Protein AF-A0A7Y3KQL3-F1 (afdb_monomer)

Secondary structure (DSSP, 8-state):
-------SEEEE--BHHHHHHHHHHHHTT--EEEE-SSSTBHHHHHHSHHHHHHHHHHHHHHHHHHHGGGGT----PPP--HHHH-

Solvent-accessible surface area (backbone atoms only — not comparable to full-atom values): 5293 Å² total; per-residue (Å²): 140,85,78,84,79,82,56,82,40,78,36,80,38,40,23,68,67,33,43,50,52,45,49,54,42,40,76,72,69,45,44,62,46,77,49,61,93,63,76,78,37,32,55,50,57,72,76,33,59,50,52,54,50,54,47,48,56,53,50,53,52,51,50,51,53,75,53,30,54,84,76,76,41,88,72,77,89,83,84,81,63,60,80,82,71,102

pLDDT: mean 93.23, std 10.18, range [44.69, 98.44]

Structure (mmCIF, N/CA/C/O backbone):
data_AF-A0A7Y3KQL3-F1
#
_entry.id   AF-A0A7Y3KQL3-F1
#
loop_
_atom_site.group_PDB
_atom_site.id
_atom_site.type_symbol
_atom_site.label_atom_id
_atom_site.label_alt_id
_atom_site.label_comp_id
_atom_site.label_asym_id
_atom_site.label_entity_id
_atom_site.label_seq_id
_atom_site.pdbx_PDB_ins_code
_atom_site.Cartn_x
_atom_site.Cartn_y
_atom_site.Cartn_z
_atom_site.occupancy
_atom_site.B_iso_or_equiv
_atom_site.auth_seq_id
_atom_site.auth_comp_id
_atom_site.auth_asym_id
_atom_site.auth_atom_id
_atom_site.pdbx_PDB_model_num
ATOM 1 N N . MET A 1 1 ? -17.803 15.984 30.646 1.00 44.69 1 MET A N 1
ATOM 2 C CA . MET A 1 1 ? -18.167 15.196 29.447 1.00 44.69 1 MET A CA 1
ATOM 3 C C . MET A 1 1 ? -17.481 13.838 29.531 1.00 44.69 1 MET A C 1
ATOM 5 O O . MET A 1 1 ? -16.306 13.755 29.216 1.00 44.69 1 MET A O 1
ATOM 9 N N . SER A 1 2 ? -18.161 12.797 30.016 1.00 49.03 2 SER A N 1
ATOM 10 C CA . SER A 1 2 ? -17.634 11.424 29.969 1.00 49.03 2 SER A CA 1
ATOM 11 C C . SER A 1 2 ? -18.676 10.533 29.305 1.00 49.0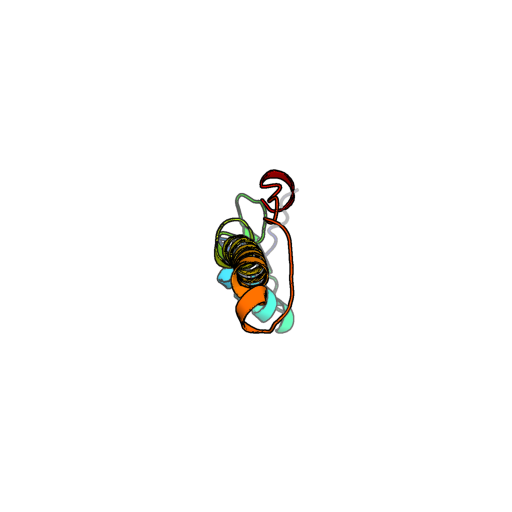3 2 SER A C 1
ATOM 13 O O . SER A 1 2 ? -19.504 9.910 29.963 1.00 49.03 2 SER A O 1
ATOM 15 N N . GLY A 1 3 ? -18.700 10.573 27.973 1.00 53.75 3 GLY A N 1
ATOM 16 C CA . GLY A 1 3 ? -19.428 9.602 27.167 1.00 53.75 3 GLY A CA 1
ATOM 17 C C . GLY A 1 3 ? -18.467 8.472 26.841 1.00 53.75 3 GLY A C 1
ATOM 18 O O . GLY A 1 3 ? -17.624 8.630 25.963 1.00 53.75 3 GLY A O 1
ATOM 19 N N . ARG A 1 4 ? -18.551 7.355 27.569 1.00 59.91 4 ARG A N 1
ATOM 20 C CA . ARG A 1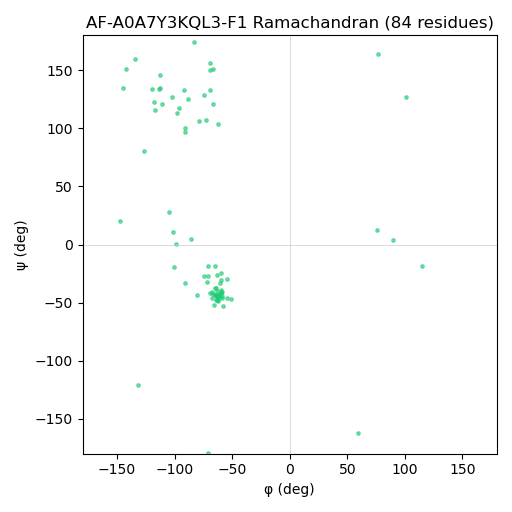 4 ? -17.834 6.127 27.208 1.00 59.91 4 ARG A CA 1
ATOM 21 C C . ARG A 1 4 ? -18.354 5.670 25.847 1.00 59.91 4 ARG A C 1
ATOM 23 O O . ARG A 1 4 ? -19.470 5.170 25.750 1.00 59.91 4 ARG A O 1
ATOM 30 N N . SER A 1 5 ? -17.574 5.900 24.797 1.00 68.62 5 SER A N 1
ATOM 31 C CA . SER A 1 5 ? -17.846 5.345 23.475 1.00 68.62 5 SER A CA 1
ATOM 32 C C . SER A 1 5 ? -17.525 3.857 23.553 1.00 68.62 5 SER A C 1
ATOM 34 O O . SER A 1 5 ? -16.361 3.483 23.691 1.00 68.62 5 SER A O 1
ATOM 36 N N . HIS A 1 6 ? -18.551 3.012 23.551 1.00 86.56 6 HIS A N 1
ATOM 37 C CA . HIS A 1 6 ? -18.349 1.576 23.424 1.00 86.56 6 HIS A CA 1
ATOM 38 C C . HIS A 1 6 ? -17.983 1.270 21.971 1.00 86.56 6 HIS A C 1
ATOM 40 O O . HIS A 1 6 ? -18.651 1.740 21.052 1.00 86.56 6 HIS A O 1
ATOM 46 N N . TYR A 1 7 ? -16.890 0.533 21.792 1.00 95.06 7 TYR A N 1
ATOM 47 C CA . TYR A 1 7 ? -16.493 -0.048 20.518 1.00 95.06 7 TYR A CA 1
ATOM 48 C C . TYR A 1 7 ? -16.619 -1.563 20.639 1.00 95.06 7 TYR A C 1
ATOM 50 O O . TYR A 1 7 ? -16.157 -2.140 21.624 1.00 95.06 7 TYR A O 1
ATOM 58 N N . ASP A 1 8 ? -17.200 -2.193 19.629 1.00 96.75 8 ASP A N 1
ATOM 59 C CA . ASP A 1 8 ? -17.265 -3.648 19.492 1.00 96.75 8 ASP A CA 1
ATOM 60 C C . ASP A 1 8 ? -15.883 -4.235 19.155 1.00 96.75 8 ASP A C 1
ATOM 62 O O . ASP A 1 8 ? -15.584 -5.376 19.501 1.00 96.75 8 ASP A O 1
ATOM 66 N N . LEU A 1 9 ? -15.014 -3.447 18.506 1.00 96.81 9 LEU A N 1
ATOM 67 C CA . LEU A 1 9 ? -13.632 -3.818 18.200 1.00 96.81 9 LEU A CA 1
ATOM 68 C C . LEU A 1 9 ? -12.697 -2.608 18.286 1.00 96.81 9 LEU A C 1
ATOM 70 O O . LEU A 1 9 ? -12.958 -1.553 17.705 1.00 96.81 9 LEU A O 1
ATOM 74 N N . VAL A 1 10 ? -11.547 -2.789 18.933 1.00 97.25 10 VAL A N 1
ATOM 75 C CA . VAL A 1 10 ? -10.430 -1.840 18.868 1.00 97.25 10 VAL A CA 1
ATOM 76 C C . VAL A 1 10 ? -9.224 -2.534 18.251 1.00 97.25 10 VAL A C 1
ATOM 78 O O . VAL A 1 10 ? -8.762 -3.556 18.756 1.00 97.25 10 VAL A O 1
ATOM 81 N N . VAL A 1 11 ? -8.706 -1.971 17.162 1.00 97.38 11 VAL A N 1
ATOM 82 C CA . VAL A 1 11 ? -7.521 -2.476 16.466 1.00 97.38 11 VAL A CA 1
ATOM 83 C C . VAL A 1 11 ? -6.309 -1.627 16.829 1.00 97.38 11 VAL A C 1
ATOM 85 O O . VAL A 1 11 ? -6.329 -0.407 16.674 1.00 97.38 11 VAL A O 1
ATOM 88 N N . ILE A 1 12 ? -5.237 -2.274 17.284 1.00 96.81 12 ILE A N 1
ATOM 89 C CA . ILE A 1 12 ? -3.958 -1.617 17.563 1.00 96.81 12 ILE A CA 1
ATOM 90 C C . ILE A 1 12 ? -3.041 -1.823 16.356 1.00 96.81 12 ILE A C 1
ATOM 92 O O . ILE A 1 12 ? -2.624 -2.942 16.063 1.00 96.81 12 ILE A O 1
ATOM 96 N N . GLY A 1 13 ? -2.734 -0.728 15.665 1.00 96.50 13 GLY A N 1
ATOM 97 C CA . GLY A 1 13 ? -1.967 -0.702 14.425 1.00 96.50 13 GLY A CA 1
ATOM 98 C C . GLY A 1 13 ? -2.849 -0.547 13.182 1.00 96.50 13 GLY A C 1
ATOM 99 O O . GLY A 1 13 ? -3.750 -1.340 12.932 1.00 96.50 13 GLY A O 1
ATOM 100 N N . ALA A 1 14 ? -2.542 0.444 12.348 1.00 96.12 14 ALA A N 1
ATOM 101 C CA . ALA A 1 14 ? -3.205 0.768 11.085 1.00 96.12 14 ALA A CA 1
ATOM 102 C C . ALA A 1 14 ? -2.375 0.343 9.860 1.00 96.12 14 ALA A C 1
ATOM 104 O O . ALA A 1 14 ? -2.446 0.958 8.793 1.00 96.12 14 ALA A O 1
ATOM 105 N N . GLY A 1 15 ? -1.554 -0.699 10.016 1.00 95.69 15 GLY A N 1
ATOM 106 C CA . GLY A 1 15 ? -0.934 -1.396 8.890 1.00 95.69 15 GLY A CA 1
ATOM 107 C C . GLY A 1 15 ? -1.951 -2.222 8.102 1.00 95.69 15 GLY A C 1
ATOM 108 O O . GLY A 1 15 ? -3.126 -2.277 8.455 1.00 95.69 15 GLY A O 1
ATOM 109 N N . SER A 1 16 ? -1.499 -2.918 7.059 1.00 96.06 16 SER A N 1
ATOM 110 C CA . SER A 1 16 ? -2.371 -3.669 6.141 1.00 96.06 16 SER A CA 1
ATOM 111 C C . SER A 1 16 ? -3.338 -4.614 6.863 1.00 96.06 16 SER A C 1
ATOM 113 O O . SER A 1 16 ? -4.531 -4.606 6.578 1.00 96.06 16 SER A O 1
ATOM 115 N N . GLY A 1 17 ? -2.836 -5.392 7.828 1.00 96.00 17 GLY A N 1
ATOM 116 C CA . GLY A 1 17 ? -3.655 -6.333 8.596 1.00 96.00 17 GLY A CA 1
ATOM 117 C C . GLY A 1 17 ? -4.665 -5.641 9.511 1.00 96.00 17 GLY A C 1
ATOM 118 O O . GLY A 1 17 ? -5.838 -5.999 9.510 1.00 96.00 17 GLY A O 1
ATOM 119 N N . GLY A 1 18 ? -4.233 -4.615 10.248 1.00 96.62 18 GLY A N 1
ATOM 120 C CA . GLY A 1 18 ? -5.116 -3.892 11.162 1.00 96.62 18 GLY A CA 1
ATOM 121 C C . GLY A 1 18 ? -6.200 -3.102 10.430 1.00 96.62 18 GLY A C 1
ATOM 122 O O . GLY A 1 18 ? -7.371 -3.160 10.799 1.00 96.62 18 GLY A O 1
ATOM 123 N N . TYR A 1 19 ? -5.845 -2.451 9.323 1.00 96.12 19 TYR A N 1
ATOM 124 C CA . TYR A 1 19 ? -6.818 -1.778 8.469 1.00 96.12 19 TYR A CA 1
ATOM 125 C C . TYR A 1 19 ? -7.806 -2.769 7.835 1.00 96.12 19 TYR A C 1
ATOM 127 O O . TYR A 1 19 ? -9.007 -2.512 7.839 1.00 96.12 19 TYR A O 1
ATOM 135 N N . ALA A 1 20 ? -7.334 -3.922 7.341 1.00 97.25 20 ALA A N 1
ATOM 136 C CA . ALA A 1 20 ? -8.208 -4.950 6.774 1.00 97.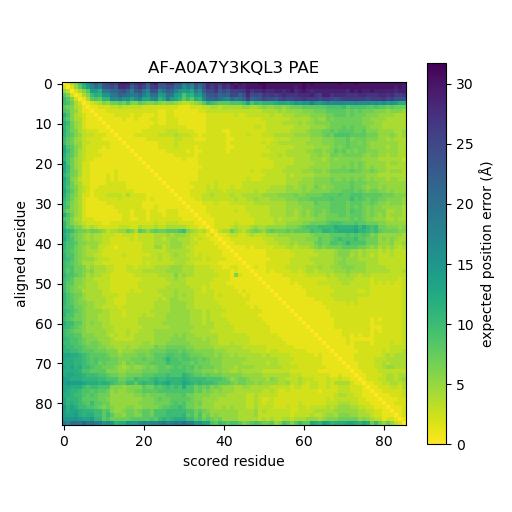25 20 ALA A CA 1
ATOM 137 C C . ALA A 1 20 ? -9.180 -5.527 7.816 1.00 97.25 20 ALA A C 1
ATOM 139 O O . ALA A 1 20 ? -10.373 -5.648 7.534 1.00 97.25 20 ALA A O 1
ATOM 140 N N . ALA A 1 21 ? -8.701 -5.824 9.027 1.00 97.50 21 ALA A N 1
ATOM 141 C CA . ALA A 1 21 ? -9.540 -6.291 10.128 1.00 97.50 21 ALA A CA 1
ATOM 142 C C . ALA A 1 21 ? -10.583 -5.237 10.525 1.00 97.50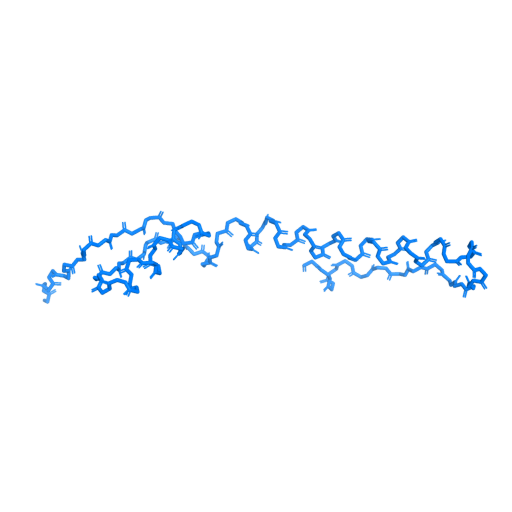 21 ALA A C 1
ATOM 144 O O . ALA A 1 21 ? -11.770 -5.547 10.633 1.00 97.50 21 ALA A O 1
ATOM 145 N N . ALA A 1 22 ? -10.158 -3.979 10.670 1.00 97.31 22 ALA A N 1
ATOM 146 C CA . ALA A 1 22 ? -11.049 -2.885 11.028 1.00 97.31 22 ALA A CA 1
ATOM 147 C C . ALA A 1 22 ? -12.123 -2.635 9.962 1.00 97.31 22 ALA A C 1
ATOM 149 O O . ALA A 1 22 ? -13.293 -2.467 10.303 1.00 97.31 22 ALA A O 1
ATOM 150 N N . ARG A 1 23 ? -11.743 -2.652 8.678 1.00 97.44 23 ARG A N 1
ATOM 151 C CA . ARG A 1 23 ? -12.675 -2.513 7.554 1.00 97.44 23 ARG A CA 1
ATOM 152 C C . ARG A 1 23 ? -13.672 -3.664 7.515 1.00 97.44 23 ARG A C 1
ATOM 154 O O . ARG A 1 23 ? -14.863 -3.410 7.447 1.00 97.44 23 ARG A O 1
ATOM 161 N N . THR A 1 24 ? -13.198 -4.901 7.637 1.00 98.31 24 THR A N 1
ATOM 162 C CA . THR A 1 24 ? -14.070 -6.085 7.628 1.00 98.31 24 THR A CA 1
ATOM 163 C C . THR A 1 24 ? -15.095 -6.021 8.761 1.00 98.31 24 THR A C 1
ATOM 165 O O . THR A 1 24 ? -16.282 -6.223 8.533 1.00 98.31 24 THR A O 1
ATOM 168 N N . ALA A 1 25 ? -14.669 -5.677 9.980 1.00 97.94 25 ALA A N 1
ATOM 169 C CA . ALA A 1 25 ? -15.583 -5.525 11.109 1.00 97.94 25 ALA A CA 1
ATOM 170 C C . ALA A 1 25 ? -16.578 -4.367 10.906 1.00 97.94 25 ALA A C 1
ATOM 172 O O . ALA A 1 25 ? -17.753 -4.504 11.244 1.00 97.94 25 ALA A O 1
ATOM 173 N N . ARG A 1 26 ? -16.141 -3.248 10.307 1.00 98.00 26 ARG A N 1
ATOM 174 C CA . ARG A 1 26 ? -17.040 -2.147 9.927 1.00 98.00 26 ARG A CA 1
ATOM 175 C C . ARG A 1 26 ? -18.069 -2.559 8.882 1.00 98.00 26 ARG A C 1
ATOM 177 O O . ARG A 1 26 ? -19.237 -2.229 9.058 1.00 98.00 26 ARG A O 1
ATOM 184 N N . ASP A 1 27 ? -17.660 -3.294 7.854 1.00 98.44 27 ASP A N 1
ATOM 185 C CA . ASP A 1 27 ? -18.548 -3.780 6.792 1.00 98.44 27 ASP A CA 1
ATOM 186 C C . ASP A 1 27 ? -19.613 -4.752 7.345 1.00 98.44 27 ASP A C 1
ATOM 188 O O . ASP A 1 27 ? -20.716 -4.834 6.812 1.00 98.44 27 ASP A O 1
ATOM 192 N N . LEU A 1 28 ? -19.323 -5.428 8.465 1.00 98.19 28 LEU A N 1
ATOM 193 C CA . LEU A 1 28 ? -20.264 -6.273 9.216 1.00 98.19 28 LEU A CA 1
ATOM 194 C C . LEU A 1 28 ? -21.120 -5.503 10.245 1.00 98.19 28 LEU A C 1
ATOM 196 O O . LEU A 1 28 ? -21.878 -6.118 10.993 1.00 98.19 28 LEU A O 1
ATOM 200 N N . GLY A 1 29 ? -21.018 -4.171 10.300 1.00 97.31 29 GLY A N 1
ATOM 201 C CA . GLY A 1 29 ? -21.845 -3.309 11.152 1.00 97.31 29 GLY A CA 1
ATOM 202 C C . GLY A 1 29 ? -21.293 -3.033 12.554 1.00 97.31 29 GLY A C 1
ATOM 203 O O . GLY A 1 29 ? -21.951 -2.344 13.332 1.00 97.31 29 GLY A O 1
ATOM 204 N N . ALA A 1 30 ? -20.092 -3.514 12.887 1.00 97.56 30 ALA A N 1
ATOM 205 C CA . ALA A 1 30 ? -19.491 -3.281 14.196 1.00 97.56 30 ALA A CA 1
ATOM 206 C C . ALA A 1 30 ? -19.078 -1.809 14.389 1.00 97.56 30 ALA A C 1
ATOM 208 O O . ALA A 1 30 ? -18.676 -1.104 13.456 1.00 97.56 30 ALA A O 1
ATOM 209 N N . SER A 1 31 ? -19.101 -1.337 15.630 1.00 97.31 31 SER A N 1
ATOM 210 C CA . SER A 1 31 ? -18.431 -0.108 16.045 1.00 97.31 31 SER A CA 1
ATOM 211 C C . SER A 1 31 ? -16.929 -0.355 16.234 1.00 97.31 31 SER A C 1
ATOM 213 O O . SER A 1 31 ? -16.493 -0.992 17.183 1.00 97.31 31 SER A O 1
ATOM 215 N N . VAL A 1 32 ? -16.105 0.141 15.306 1.00 97.44 32 VAL A N 1
ATOM 216 C CA . VAL A 1 32 ? -14.650 -0.093 15.293 1.00 97.44 32 VAL A CA 1
ATOM 217 C C . VAL A 1 32 ? -13.856 1.186 15.543 1.00 97.44 32 VAL A C 1
ATOM 219 O O . VAL A 1 32 ? -14.121 2.213 14.904 1.00 97.44 32 VAL A O 1
ATOM 222 N N . GLY A 1 33 ? -12.862 1.094 16.427 1.00 95.88 33 GLY A N 1
ATOM 223 C CA . GLY A 1 33 ? -11.807 2.087 16.629 1.00 95.88 33 GLY A CA 1
ATOM 224 C C . GLY A 1 33 ? -10.442 1.545 16.192 1.00 95.88 33 GLY A C 1
ATOM 225 O O . GLY A 1 33 ? -10.165 0.356 16.336 1.00 95.88 33 GLY A O 1
ATOM 226 N N . ILE A 1 34 ? -9.576 2.410 15.663 1.00 96.31 34 ILE A N 1
ATOM 227 C CA . ILE A 1 34 ? -8.181 2.080 15.336 1.00 96.31 34 ILE A CA 1
ATOM 228 C C . ILE A 1 34 ? -7.274 3.000 16.149 1.00 96.31 34 ILE A C 1
ATOM 230 O O . ILE A 1 34 ? -7.499 4.210 16.189 1.00 96.31 34 ILE A O 1
ATOM 234 N N . VAL A 1 35 ? -6.240 2.435 16.766 1.00 96.50 35 VAL A N 1
ATOM 235 C CA . VAL A 1 35 ? -5.189 3.178 17.463 1.00 96.50 35 VAL A CA 1
ATOM 236 C C . VAL A 1 35 ? -3.869 2.917 16.756 1.00 96.50 35 VAL A C 1
ATOM 238 O O . VAL A 1 35 ? -3.384 1.789 16.733 1.00 96.50 35 VAL A O 1
ATOM 241 N N . ASP A 1 36 ? -3.277 3.959 16.186 1.00 96.06 36 ASP A N 1
ATOM 242 C CA . ASP A 1 36 ? -1.978 3.892 15.523 1.00 96.06 36 ASP A CA 1
ATOM 243 C C . ASP A 1 36 ? -1.184 5.171 15.805 1.00 96.06 36 ASP A C 1
ATOM 245 O O . ASP A 1 36 ? -1.763 6.236 16.024 1.00 96.06 36 ASP A O 1
ATOM 249 N N . ARG A 1 37 ? 0.148 5.068 15.823 1.00 94.38 37 ARG A N 1
ATOM 250 C CA . ARG A 1 37 ? 1.035 6.223 16.037 1.00 94.38 37 ARG A CA 1
ATOM 251 C C . ARG A 1 37 ? 1.055 7.170 14.827 1.00 94.38 37 ARG A C 1
ATOM 253 O O . ARG A 1 37 ? 1.439 8.328 14.965 1.00 94.38 37 ARG A O 1
ATOM 260 N N . GLY A 1 38 ? 0.626 6.685 13.671 1.00 89.69 38 GLY A N 1
ATOM 261 C CA . GLY A 1 38 ? 0.658 7.369 12.397 1.00 89.69 38 GLY A CA 1
ATOM 262 C C . GLY A 1 38 ? 2.060 7.398 11.770 1.00 89.69 38 GLY A C 1
ATOM 263 O O . GLY A 1 38 ? 3.066 7.185 12.456 1.00 89.69 38 GLY A O 1
ATOM 264 N N . PRO A 1 39 ? 2.139 7.703 10.461 1.00 93.00 39 PRO A N 1
ATOM 265 C CA . PRO A 1 39 ? 1.013 7.804 9.524 1.00 93.00 39 PRO A CA 1
ATOM 266 C C . PRO A 1 39 ? 0.369 6.435 9.219 1.00 93.00 39 PRO A C 1
ATOM 268 O O . PRO A 1 39 ? 0.995 5.389 9.380 1.00 93.00 39 PRO A O 1
ATOM 271 N N . LEU A 1 40 ? -0.903 6.443 8.798 1.00 91.25 40 LEU A N 1
ATOM 272 C CA . LEU A 1 40 ? -1.656 5.216 8.496 1.00 91.25 40 LEU A CA 1
ATOM 273 C C . LEU A 1 40 ? -1.081 4.495 7.264 1.00 91.25 40 LEU A C 1
ATOM 275 O O . LEU A 1 40 ? -0.556 5.128 6.351 1.00 91.25 40 LEU A O 1
ATOM 279 N N . GLY A 1 41 ? -1.220 3.168 7.220 1.00 91.12 41 GLY A N 1
ATOM 280 C CA . GLY A 1 41 ? -0.745 2.311 6.125 1.00 91.12 41 GLY A CA 1
ATOM 281 C C . GLY A 1 41 ? 0.372 1.348 6.538 1.00 91.12 41 GLY A C 1
ATOM 282 O O . GLY A 1 41 ? 0.578 0.314 5.897 1.00 91.12 41 GLY A O 1
ATOM 283 N N . GLY A 1 42 ? 1.041 1.633 7.659 1.00 94.38 42 GLY A N 1
ATOM 284 C CA . GLY A 1 42 ? 2.057 0.770 8.259 1.00 94.38 42 GLY A CA 1
ATOM 285 C C . GLY A 1 42 ? 3.244 0.470 7.339 1.00 94.38 42 GLY A C 1
ATOM 286 O O . GLY A 1 42 ? 3.491 1.156 6.349 1.00 94.38 42 GLY A O 1
ATOM 287 N N . LEU A 1 43 ? 4.000 -0.579 7.678 1.00 94.69 43 LEU A N 1
ATOM 288 C CA . LEU A 1 43 ? 5.259 -0.901 7.001 1.00 94.69 43 LEU A CA 1
ATOM 289 C C . LEU A 1 43 ? 5.082 -1.126 5.495 1.00 94.69 43 LEU A C 1
ATOM 291 O O . LEU A 1 43 ? 5.781 -0.500 4.710 1.00 94.69 43 LEU A O 1
ATOM 295 N N . CYS A 1 44 ? 4.162 -2.011 5.095 1.00 95.12 44 CYS A N 1
ATOM 296 C CA . CYS A 1 44 ? 4.021 -2.455 3.704 1.00 95.12 44 CYS A CA 1
ATOM 297 C C . CYS A 1 44 ? 3.856 -1.283 2.725 1.00 95.12 44 CYS A C 1
ATOM 299 O O . CYS A 1 44 ? 4.538 -1.231 1.701 1.00 95.12 44 CYS A O 1
ATOM 301 N N . ILE A 1 45 ? 2.985 -0.333 3.071 1.00 94.88 45 ILE A N 1
ATOM 302 C CA . ILE A 1 45 ? 2.651 0.805 2.215 1.00 94.88 45 ILE A CA 1
ATOM 303 C C . ILE A 1 45 ? 3.721 1.891 2.308 1.00 94.88 45 ILE A C 1
ATOM 305 O O . ILE A 1 45 ? 4.119 2.442 1.289 1.00 94.88 45 ILE A O 1
ATOM 309 N N . LEU A 1 46 ? 4.196 2.199 3.516 1.00 94.25 46 LEU A N 1
ATOM 310 C CA . LEU A 1 46 ? 4.988 3.409 3.735 1.00 94.25 46 LEU A CA 1
ATOM 311 C C . LEU A 1 46 ? 6.491 3.194 3.575 1.00 94.25 46 LEU A C 1
ATOM 313 O O . LEU A 1 46 ? 7.198 4.120 3.195 1.00 94.25 46 LEU A O 1
ATOM 317 N N . ARG A 1 47 ? 7.005 2.008 3.921 1.00 94.00 47 ARG A N 1
ATOM 318 C CA . ARG A 1 47 ? 8.456 1.732 3.965 1.00 94.00 47 ARG A CA 1
ATOM 319 C C . ARG A 1 47 ? 8.822 0.290 3.595 1.00 94.00 47 ARG A C 1
ATOM 321 O O . ARG A 1 47 ? 9.879 -0.195 3.981 1.00 94.00 47 ARG A O 1
ATOM 328 N N . GLY A 1 48 ? 7.937 -0.419 2.900 1.00 95.12 48 GLY A N 1
ATOM 329 C CA . GLY A 1 48 ? 8.049 -1.857 2.671 1.00 95.12 48 GLY A CA 1
ATOM 330 C C . GLY A 1 48 ? 7.843 -2.230 1.211 1.00 95.12 48 GLY A C 1
ATOM 331 O O . GLY A 1 48 ? 8.581 -1.804 0.320 1.00 95.12 48 GLY A O 1
ATOM 332 N N . CYS A 1 49 ? 6.839 -3.063 0.957 1.00 96.31 49 CYS A N 1
ATOM 333 C CA . CYS A 1 49 ? 6.584 -3.631 -0.359 1.00 96.31 49 CYS A CA 1
ATOM 334 C C . CYS A 1 49 ? 6.285 -2.561 -1.416 1.00 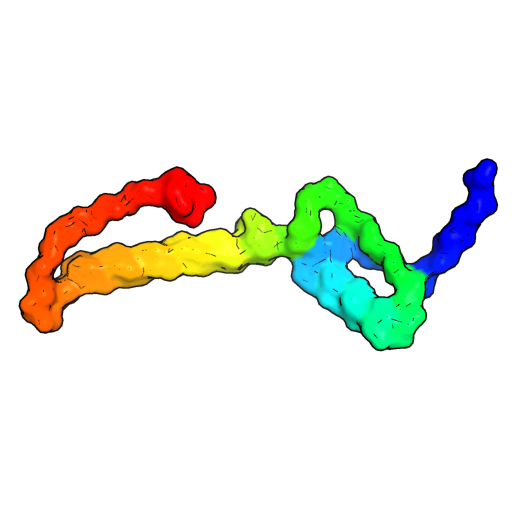96.31 49 CYS A C 1
ATOM 336 O O . CYS A 1 49 ? 6.823 -2.645 -2.514 1.00 96.31 49 CYS A O 1
ATOM 338 N N . MET A 1 50 ? 5.473 -1.549 -1.101 1.00 95.25 50 MET A N 1
ATOM 339 C CA . MET A 1 50 ? 5.084 -0.541 -2.095 1.00 95.25 50 MET A CA 1
ATOM 340 C C . MET A 1 50 ? 6.278 0.315 -2.562 1.00 95.25 50 MET A C 1
ATOM 342 O O . MET A 1 50 ? 6.535 0.322 -3.768 1.00 95.25 50 MET A O 1
ATOM 346 N N . PRO A 1 51 ? 7.083 0.939 -1.672 1.00 94.62 51 PRO A N 1
ATOM 347 C CA . PRO A 1 51 ? 8.261 1.694 -2.104 1.00 94.62 51 PRO A CA 1
ATOM 348 C C . PRO A 1 51 ? 9.311 0.811 -2.786 1.00 94.62 51 PRO A C 1
ATOM 350 O O . PRO A 1 51 ? 9.866 1.184 -3.816 1.00 94.62 51 PRO A O 1
ATOM 353 N N . SER A 1 52 ? 9.549 -0.403 -2.275 1.00 96.31 52 SER A N 1
ATOM 354 C CA . SER A 1 52 ? 10.524 -1.311 -2.898 1.00 96.31 52 SER A CA 1
ATOM 355 C C . SER A 1 52 ? 10.110 -1.740 -4.307 1.00 96.31 52 SER A C 1
ATOM 357 O O . SER A 1 52 ? 10.958 -1.825 -5.194 1.00 96.3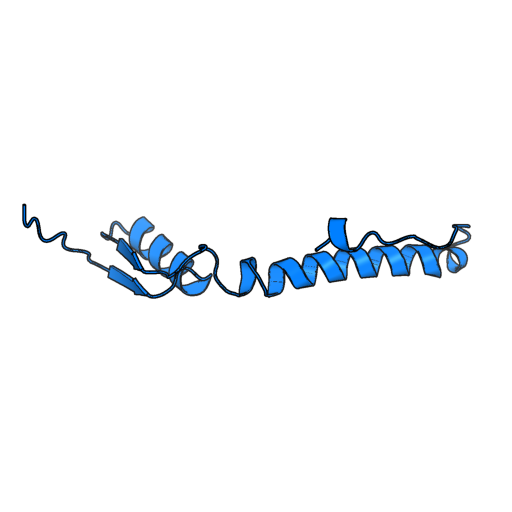1 52 SER A O 1
ATOM 359 N N . LYS A 1 53 ? 8.815 -1.963 -4.560 1.00 96.19 53 LYS A N 1
ATOM 360 C CA . LYS A 1 53 ? 8.319 -2.282 -5.905 1.00 96.19 53 LYS A CA 1
ATOM 361 C C . LYS A 1 53 ? 8.353 -1.084 -6.851 1.00 96.19 53 LYS A C 1
ATOM 363 O O . LYS A 1 53 ? 8.620 -1.297 -8.031 1.00 96.19 53 LYS A O 1
ATOM 368 N N . ALA A 1 54 ? 8.161 0.141 -6.362 1.00 94.19 54 ALA A N 1
ATOM 369 C CA . ALA A 1 54 ? 8.364 1.344 -7.171 1.00 94.19 54 ALA A CA 1
ATOM 370 C C . ALA A 1 54 ? 9.825 1.465 -7.646 1.00 94.19 54 ALA A C 1
ATOM 372 O O . ALA A 1 54 ? 10.075 1.674 -8.833 1.00 94.19 54 ALA A O 1
ATOM 373 N N . LEU A 1 55 ? 10.786 1.228 -6.747 1.00 96.06 55 LEU A N 1
ATOM 374 C CA . LEU A 1 55 ? 12.211 1.212 -7.090 1.00 96.06 55 LEU A CA 1
ATOM 375 C C . LEU A 1 55 ? 12.551 0.105 -8.095 1.00 96.06 55 LEU A C 1
ATOM 377 O O . LEU A 1 55 ? 13.182 0.380 -9.114 1.00 96.06 55 LEU A O 1
ATOM 381 N N . LEU A 1 56 ? 12.088 -1.125 -7.848 1.00 96.88 56 LEU A N 1
ATOM 382 C CA . LEU A 1 56 ? 12.326 -2.260 -8.747 1.00 96.88 56 LEU A CA 1
ATOM 383 C C . LEU A 1 56 ? 11.766 -2.005 -10.150 1.00 96.88 56 LEU A C 1
ATOM 385 O O . LEU A 1 56 ? 12.450 -2.258 -11.135 1.00 96.88 56 LEU A O 1
ATOM 389 N N . ALA A 1 57 ? 10.568 -1.426 -10.250 1.00 96.38 57 ALA A N 1
ATOM 390 C CA . ALA A 1 57 ? 9.976 -1.076 -11.535 1.00 96.38 57 ALA A CA 1
ATOM 391 C C . ALA A 1 57 ? 10.859 -0.096 -12.333 1.00 96.38 57 ALA A C 1
ATOM 393 O O . ALA A 1 57 ? 11.007 -0.253 -13.550 1.00 96.38 57 ALA A O 1
ATOM 394 N N . SER A 1 58 ? 11.459 0.895 -11.671 1.00 96.56 58 SER A N 1
ATOM 395 C CA . SER A 1 58 ? 12.417 1.815 -12.295 1.00 96.56 58 SER A CA 1
ATOM 396 C C . SER A 1 58 ? 13.703 1.101 -12.716 1.00 96.56 58 SER A C 1
ATOM 398 O O . SER A 1 58 ? 14.180 1.313 -13.833 1.00 96.56 58 SER A O 1
ATOM 400 N N . SER A 1 59 ? 14.233 0.208 -11.875 1.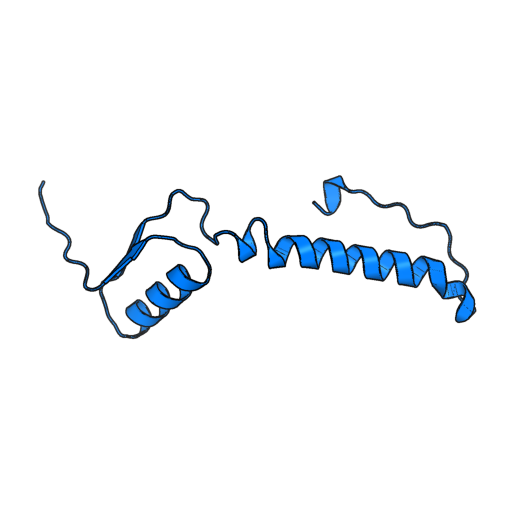00 96.94 59 SER A N 1
ATOM 401 C CA . SER A 1 59 ? 15.407 -0.610 -12.204 1.00 96.94 59 SER A CA 1
ATOM 402 C C . SER A 1 59 ? 15.176 -1.500 -13.428 1.00 96.94 59 SER A C 1
ATOM 404 O O . SER A 1 59 ? 16.032 -1.540 -14.312 1.00 96.94 59 SER A O 1
ATOM 406 N N . ASP A 1 60 ? 14.008 -2.136 -13.536 1.00 98.06 60 ASP A N 1
ATOM 407 C CA . ASP A 1 60 ? 13.651 -2.978 -14.684 1.00 98.06 60 ASP A CA 1
ATOM 408 C C . ASP A 1 60 ? 13.662 -2.177 -15.996 1.00 98.06 60 ASP A C 1
ATOM 410 O O . ASP A 1 60 ? 14.147 -2.650 -17.024 1.00 98.06 60 ASP A O 1
ATOM 414 N N . ARG A 1 61 ? 13.182 -0.927 -15.962 1.00 96.75 61 ARG A N 1
ATOM 415 C CA . ARG A 1 61 ? 13.163 -0.029 -17.131 1.00 96.75 61 ARG A CA 1
ATOM 416 C C . ARG A 1 61 ? 14.565 0.411 -17.531 1.00 96.75 61 ARG A C 1
ATOM 418 O O . ARG A 1 61 ? 14.889 0.403 -18.716 1.00 96.75 61 ARG A O 1
ATOM 425 N N . VAL A 1 62 ? 15.410 0.742 -16.556 1.00 97.62 62 VAL A N 1
ATOM 426 C CA . VAL A 1 62 ? 16.828 1.042 -16.799 1.00 97.62 62 VAL A CA 1
ATOM 427 C C . VAL A 1 62 ? 17.521 -0.153 -17.447 1.00 97.62 62 VAL A C 1
ATOM 429 O O . VAL A 1 62 ? 18.245 0.023 -18.427 1.00 97.62 62 VAL A O 1
ATOM 432 N N . GLN A 1 63 ? 17.273 -1.363 -16.945 1.00 97.81 63 GLN A N 1
ATOM 433 C CA . GLN A 1 63 ? 17.870 -2.570 -17.503 1.00 97.81 63 GLN A CA 1
ATOM 434 C C . GLN A 1 63 ? 17.394 -2.830 -18.934 1.00 97.81 63 GLN A C 1
ATOM 436 O O . GLN A 1 63 ? 18.221 -3.110 -19.797 1.00 97.81 63 GLN A O 1
ATOM 441 N N . ALA A 1 64 ? 16.096 -2.673 -19.205 1.00 97.56 64 ALA A N 1
ATOM 442 C CA . ALA A 1 64 ? 15.546 -2.814 -20.551 1.00 97.56 64 ALA A CA 1
ATOM 443 C C . ALA A 1 64 ? 16.174 -1.823 -21.546 1.00 97.56 64 ALA A C 1
ATOM 445 O O . ALA A 1 64 ? 16.492 -2.209 -22.666 1.00 97.56 64 ALA A O 1
ATOM 446 N N . ILE A 1 65 ? 16.407 -0.569 -21.135 1.00 97.94 65 ILE A N 1
ATOM 447 C CA . ILE A 1 65 ? 17.103 0.429 -21.965 1.00 97.94 65 ILE A CA 1
ATOM 448 C C . ILE A 1 65 ? 18.548 -0.013 -22.232 1.00 97.94 65 ILE A C 1
ATOM 450 O O . ILE A 1 65 ? 18.983 -0.018 -23.379 1.00 97.94 65 ILE A O 1
ATOM 454 N N . ARG A 1 66 ? 19.288 -0.439 -21.199 1.00 96.94 66 ARG A N 1
ATOM 455 C CA . ARG A 1 66 ? 20.690 -0.877 -21.342 1.00 96.94 66 ARG A CA 1
ATOM 456 C C . ARG A 1 66 ? 20.854 -2.068 -22.285 1.00 96.94 66 ARG A C 1
ATOM 458 O O . ARG A 1 66 ? 21.879 -2.175 -22.952 1.00 96.94 66 ARG A O 1
ATOM 465 N N . THR A 1 67 ? 19.876 -2.969 -22.332 1.00 97.12 67 THR A N 1
ATOM 466 C CA . THR A 1 67 ? 19.942 -4.196 -23.140 1.00 97.12 67 THR A CA 1
ATOM 467 C C . THR A 1 67 ? 19.206 -4.094 -24.477 1.00 97.12 67 THR A C 1
ATOM 469 O O . THR A 1 67 ? 19.244 -5.042 -25.263 1.00 97.12 67 THR A O 1
ATOM 472 N N . ALA A 1 68 ? 18.601 -2.943 -24.789 1.00 97.94 68 ALA A N 1
ATOM 473 C CA . ALA A 1 68 ? 17.782 -2.735 -25.986 1.00 97.94 68 ALA A CA 1
ATOM 474 C C . ALA A 1 68 ? 18.544 -2.962 -27.308 1.00 97.94 68 ALA A C 1
ATOM 476 O O . ALA A 1 68 ? 17.945 -3.349 -28.313 1.00 97.94 68 ALA A O 1
ATOM 477 N N . VAL A 1 69 ? 19.875 -2.810 -27.299 1.00 97.25 69 VAL A N 1
ATOM 478 C CA . VAL A 1 69 ? 20.736 -3.045 -28.471 1.00 97.25 69 VAL A CA 1
ATOM 479 C C . VAL A 1 69 ? 20.641 -4.477 -29.003 1.00 97.25 69 VAL A C 1
ATOM 481 O O . VAL A 1 69 ? 20.732 -4.686 -30.211 1.00 97.25 69 VAL A O 1
ATOM 484 N N . ALA A 1 70 ? 20.375 -5.461 -28.136 1.00 97.00 70 ALA A N 1
ATOM 485 C CA . ALA A 1 70 ? 20.177 -6.854 -28.543 1.00 97.00 70 ALA A CA 1
ATOM 486 C C . ALA A 1 70 ? 18.926 -7.046 -29.422 1.00 97.00 70 ALA A C 1
ATOM 488 O O . ALA A 1 70 ? 18.811 -8.043 -30.128 1.00 97.00 70 ALA A O 1
ATOM 489 N N . LEU A 1 71 ? 18.005 -6.079 -29.396 1.00 97.69 71 LEU A N 1
ATOM 490 C CA . LEU A 1 71 ? 16.798 -6.030 -30.221 1.00 97.69 71 LEU A CA 1
ATOM 491 C C . LEU A 1 71 ? 16.949 -5.075 -31.417 1.00 97.69 71 LEU A C 1
ATOM 493 O O . LEU A 1 71 ? 15.961 -4.743 -32.067 1.00 97.69 71 LEU A O 1
ATOM 497 N N . GLY A 1 72 ? 18.165 -4.593 -31.695 1.00 97.75 72 GLY A N 1
ATOM 498 C CA . GLY A 1 72 ? 18.427 -3.614 -32.752 1.00 97.75 72 GLY A CA 1
ATOM 499 C C . GLY A 1 72 ? 18.004 -2.180 -32.409 1.00 97.75 72 GLY A C 1
ATOM 500 O O . GLY A 1 72 ? 17.979 -1.333 -33.298 1.00 97.75 72 GLY A O 1
ATOM 501 N N . ILE A 1 73 ? 17.680 -1.883 -31.144 1.00 98.19 73 ILE A N 1
ATOM 502 C CA . ILE A 1 73 ? 17.287 -0.541 -30.694 1.00 98.19 73 ILE A CA 1
ATOM 503 C C . ILE A 1 73 ? 18.512 0.167 -30.108 1.00 98.19 73 ILE A C 1
ATOM 505 O O . ILE A 1 73 ? 19.074 -0.266 -29.103 1.00 98.19 73 ILE A O 1
ATOM 509 N N . THR A 1 74 ? 18.925 1.279 -30.713 1.00 96.88 74 THR A N 1
ATOM 510 C CA . THR A 1 74 ? 20.026 2.103 -30.196 1.00 96.88 74 THR A CA 1
ATOM 511 C C . THR A 1 74 ? 19.506 3.141 -29.203 1.00 96.88 74 THR A C 1
ATOM 513 O O . THR A 1 74 ? 18.641 3.949 -29.534 1.00 96.88 74 THR A O 1
ATOM 516 N N . THR A 1 75 ? 20.065 3.153 -27.994 1.00 95.75 75 THR A N 1
ATOM 517 C CA . THR A 1 75 ? 19.750 4.123 -26.935 1.00 95.75 75 THR A CA 1
ATOM 518 C C . THR A 1 75 ? 21.027 4.652 -26.285 1.00 95.75 75 THR A C 1
ATOM 520 O O . THR A 1 75 ? 22.083 4.028 -26.367 1.00 95.75 75 THR A O 1
ATOM 523 N N . GLY A 1 76 ? 20.933 5.806 -25.619 1.00 93.62 76 GLY A N 1
ATOM 524 C CA . GLY A 1 76 ? 21.993 6.310 -24.743 1.00 93.62 76 GLY A CA 1
ATOM 525 C C . GLY A 1 76 ? 21.931 5.712 -23.334 1.00 93.62 76 GLY A C 1
ATOM 526 O O . GLY A 1 76 ? 20.981 5.013 -22.981 1.00 93.62 76 GLY A O 1
ATOM 527 N N . GLU A 1 77 ? 22.933 6.031 -22.517 1.00 95.88 77 GLU A N 1
ATOM 528 C CA . GLU A 1 77 ? 22.978 5.646 -21.104 1.00 95.88 77 GLU A CA 1
ATOM 529 C C . GLU A 1 77 ? 21.866 6.365 -20.307 1.00 95.88 77 GLU A C 1
ATOM 531 O O . GLU A 1 77 ? 21.836 7.602 -20.281 1.00 95.88 77 GLU A O 1
ATOM 536 N N . PRO A 1 78 ? 20.943 5.635 -19.651 1.00 95.94 78 PRO A N 1
ATOM 537 C CA . PRO A 1 78 ? 19.849 6.249 -18.909 1.00 95.94 78 PRO A CA 1
ATOM 538 C C . PRO A 1 78 ? 20.358 6.966 -17.652 1.00 95.94 78 PRO A C 1
ATOM 540 O O . PRO A 1 78 ? 21.113 6.408 -16.855 1.00 95.94 78 PRO A O 1
ATOM 543 N N . ARG A 1 79 ? 19.888 8.200 -17.440 1.00 95.88 79 ARG A N 1
ATOM 544 C CA . ARG A 1 79 ? 20.101 8.954 -16.197 1.00 95.88 79 ARG A CA 1
ATOM 545 C C . ARG A 1 79 ? 18.955 8.701 -15.226 1.00 95.88 79 ARG A C 1
ATOM 547 O O . ARG A 1 79 ? 17.793 8.784 -15.613 1.00 95.88 79 ARG A O 1
ATOM 554 N N . VAL A 1 80 ? 19.293 8.425 -13.970 1.00 95.44 80 VAL A N 1
ATOM 555 C CA . VAL A 1 80 ? 18.325 8.154 -12.900 1.00 95.44 80 VAL A CA 1
ATOM 556 C C . VAL A 1 80 ? 18.349 9.302 -11.896 1.00 95.44 80 VAL A C 1
ATOM 558 O O . VAL A 1 80 ? 19.385 9.576 -11.295 1.00 95.44 80 VAL A O 1
ATOM 561 N N . ASP A 1 81 ? 17.203 9.955 -11.714 1.00 95.69 81 ASP A N 1
ATOM 562 C CA . ASP A 1 81 ? 16.970 10.936 -10.653 1.00 95.69 81 ASP A CA 1
ATOM 563 C C . ASP A 1 81 ? 16.410 10.205 -9.425 1.00 95.69 81 ASP A C 1
ATOM 565 O O . ASP A 1 81 ? 15.226 9.877 -9.366 1.00 95.69 81 ASP A O 1
ATOM 569 N N . MET A 1 82 ? 17.283 9.875 -8.470 1.00 93.25 82 MET A N 1
ATOM 570 C CA . MET A 1 82 ? 16.878 9.140 -7.268 1.00 93.25 82 MET A CA 1
AT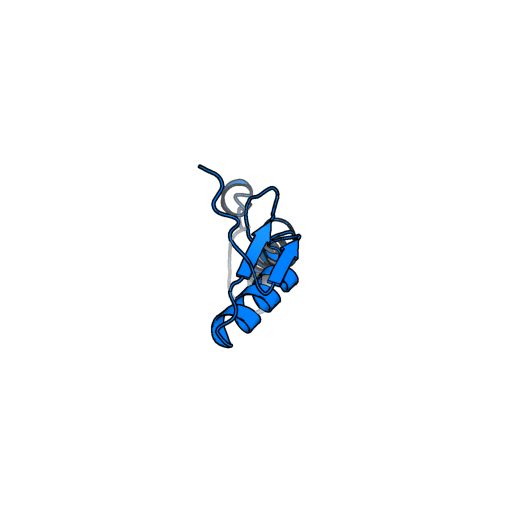OM 571 C C . MET A 1 82 ? 15.875 9.918 -6.398 1.00 93.25 82 MET A C 1
ATOM 573 O O . MET A 1 82 ? 14.883 9.306 -6.006 1.00 93.25 82 MET A O 1
ATOM 577 N N . PRO A 1 83 ? 16.058 11.228 -6.123 1.00 93.38 83 PRO A N 1
ATOM 578 C CA . PRO A 1 83 ? 15.052 12.042 -5.433 1.00 93.38 83 PRO A CA 1
ATOM 579 C C . PRO A 1 83 ? 13.657 12.047 -6.067 1.00 93.38 83 PRO A C 1
ATOM 581 O O . PRO A 1 83 ? 12.678 12.207 -5.349 1.00 93.38 83 PRO A O 1
ATOM 584 N N . TYR A 1 84 ? 13.542 11.889 -7.388 1.00 91.19 84 TYR A N 1
ATOM 585 C CA . TYR A 1 84 ? 12.235 11.831 -8.051 1.00 91.19 84 TYR A CA 1
ATOM 586 C C . TYR A 1 84 ? 11.496 10.497 -7.831 1.00 91.19 84 TYR A C 1
ATOM 588 O O . TYR A 1 84 ? 10.270 10.444 -7.903 1.00 91.19 84 TYR A O 1
ATOM 596 N N . ILE A 1 85 ? 12.232 9.406 -7.596 1.00 86.62 85 ILE A N 1
ATOM 597 C CA . ILE A 1 85 ? 11.688 8.037 -7.526 1.00 86.62 85 ILE A CA 1
A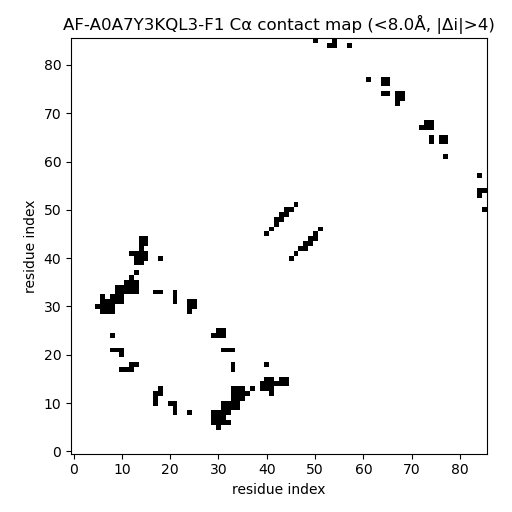TOM 598 C C . ILE A 1 85 ? 11.504 7.574 -6.063 1.00 86.62 85 ILE A C 1
ATOM 600 O O . ILE A 1 85 ? 10.756 6.624 -5.818 1.00 86.62 85 ILE A O 1
ATOM 604 N N . ALA A 1 86 ? 12.182 8.218 -5.106 1.00 74.44 86 ALA A N 1
ATOM 605 C CA . ALA A 1 86 ? 12.231 7.839 -3.690 1.00 74.44 86 ALA A CA 1
ATOM 606 C C . ALA A 1 86 ? 11.324 8.683 -2.782 1.00 74.44 86 ALA A C 1
ATOM 608 O O . ALA A 1 86 ? 11.244 9.913 -2.983 1.00 74.44 86 ALA A O 1
#

Sequence (86 aa):
MSGRSHYDLVVIGAGSGGYAAARTARDLGASVGIVDRGPLGGLCILRGCMPSKALLASSDRVQAIRTAVALGITTGEPRVDMPYIA

Mean predicted aligned error: 5.24 Å

Radius of gyration: 21.97 Å; Cα contacts (8 Å, |Δi|>4): 93; chains: 1; bounding box: 45×22×63 Å

Nearest PDB structures (foldseek):
  3o0h-assembly1_A  TM=9.466E-01  e=2.333E-05  Bartonella henselae str. Houston-1
  2r9z-assembly1_B  TM=9.663E-01  e=5.667E-05  Marichromatium gracile
  3o0h-assembly1_B  TM=9.434E-01  e=4.618E-05  Bartonella henselae str. Houston-1
  3djj-assembly1_A  TM=9.401E-01  e=5.667E-05  Homo sapiens
  1grt-assembly1_A  TM=9.420E-01  e=2.220E-04  Homo sapiens

Foldseek 3Di:
DDDPDDWPEEFEAQAPVSVVVQVVCVVVVTRYHYDYPDDHHPCCCPPRVNLVVLVVVVVVVQVCQVCVVVVVDDDDRDDDDPVVSD